Protein AF-A0A1V3ND07-F1 (afdb_monomer)

Nearest PDB structures (foldseek):
  7cxx-assembly1_A  TM=2.668E-01  e=5.457E+00  Aspergillus fumigatus Af293

Mean predicted aligned error: 9.43 Å

Structure (mmCIF, N/CA/C/O backbone):
data_AF-A0A1V3ND07-F1
#
_entry.id   AF-A0A1V3ND07-F1
#
loop_
_atom_site.group_PDB
_atom_site.id
_atom_site.type_symbol
_atom_site.label_atom_id
_atom_site.label_alt_id
_atom_site.label_comp_id
_atom_site.label_asym_id
_atom_site.label_entity_id
_atom_site.label_seq_id
_atom_site.pdbx_PDB_ins_code
_atom_site.Cartn_x
_atom_site.Cartn_y
_atom_site.Cartn_z
_atom_site.occupancy
_atom_site.B_iso_or_equiv
_atom_site.auth_seq_id
_atom_site.auth_comp_id
_atom_site.auth_asym_id
_atom_site.auth_atom_id
_atom_site.pdbx_PDB_model_num
ATOM 1 N N . MET A 1 1 ? -13.143 5.971 -3.296 1.00 67.56 1 MET A N 1
ATOM 2 C CA . MET A 1 1 ? -13.578 4.580 -3.568 1.00 67.56 1 MET A CA 1
ATOM 3 C C . MET A 1 1 ? -14.241 3.919 -2.355 1.00 67.56 1 MET A C 1
ATOM 5 O O . MET A 1 1 ? -15.403 3.571 -2.496 1.00 67.56 1 MET A O 1
ATOM 9 N N . PRO A 1 2 ? -13.620 3.812 -1.163 1.00 74.62 2 PRO A N 1
ATOM 10 C CA . PRO A 1 2 ? -14.270 3.187 0.005 1.00 74.62 2 PRO A CA 1
ATOM 11 C C . PRO A 1 2 ? -15.581 3.873 0.420 1.00 74.62 2 PRO A C 1
ATOM 13 O O . PRO A 1 2 ? -16.585 3.208 0.644 1.00 74.62 2 PRO A O 1
ATOM 16 N N . LEU A 1 3 ? -15.596 5.211 0.391 1.00 76.50 3 LEU A N 1
ATOM 17 C CA . LEU A 1 3 ? -16.788 6.024 0.652 1.00 76.50 3 LEU A CA 1
ATOM 18 C C . LEU A 1 3 ? -17.961 5.683 -0.283 1.00 76.50 3 LEU A C 1
ATOM 20 O O . LEU A 1 3 ? -19.107 5.653 0.139 1.00 76.50 3 LEU A O 1
ATOM 24 N N . TYR A 1 4 ? -17.671 5.398 -1.555 1.00 83.31 4 TYR A N 1
ATOM 25 C CA . TYR A 1 4 ? -18.696 5.068 -2.543 1.00 83.31 4 TYR A CA 1
ATOM 26 C C . TYR A 1 4 ? -19.349 3.711 -2.261 1.00 83.31 4 TYR A C 1
ATOM 28 O O . TYR A 1 4 ? -20.565 3.589 -2.352 1.00 83.31 4 TYR A O 1
ATOM 36 N N . LEU A 1 5 ? -18.563 2.713 -1.847 1.00 82.94 5 LEU A N 1
ATOM 37 C CA . LEU A 1 5 ? -19.093 1.399 -1.474 1.00 82.94 5 LEU A CA 1
ATOM 38 C C . LEU A 1 5 ? -19.944 1.470 -0.202 1.00 82.94 5 LEU A C 1
ATOM 40 O O . LEU A 1 5 ? -21.016 0.877 -0.171 1.00 82.94 5 LEU A O 1
ATOM 44 N N . ALA A 1 6 ? -19.519 2.248 0.797 1.00 82.69 6 ALA A N 1
ATOM 45 C CA . ALA A 1 6 ? -20.292 2.444 2.025 1.00 82.69 6 ALA A CA 1
ATOM 46 C C . ALA A 1 6 ? -21.678 3.065 1.760 1.00 82.69 6 ALA A C 1
ATOM 48 O O . ALA A 1 6 ? -22.643 2.722 2.432 1.00 82.69 6 ALA A O 1
ATOM 49 N N . MET A 1 7 ? -21.801 3.932 0.745 1.00 86.88 7 MET A N 1
ATOM 50 C CA . MET A 1 7 ? -23.097 4.492 0.337 1.00 86.88 7 MET A CA 1
ATOM 51 C C . MET A 1 7 ? -24.001 3.476 -0.376 1.00 86.88 7 MET A C 1
ATOM 53 O O . MET A 1 7 ? -25.219 3.577 -0.273 1.00 86.88 7 MET A O 1
ATOM 57 N N . LEU A 1 8 ? -23.429 2.518 -1.113 1.00 90.31 8 LEU A N 1
ATOM 58 C CA . LEU A 1 8 ? -24.200 1.518 -1.862 1.00 90.31 8 LEU A CA 1
ATOM 59 C C . LEU A 1 8 ? -24.714 0.369 -0.986 1.00 90.31 8 LEU A C 1
ATOM 61 O O . LEU A 1 8 ? -25.726 -0.243 -1.320 1.00 90.3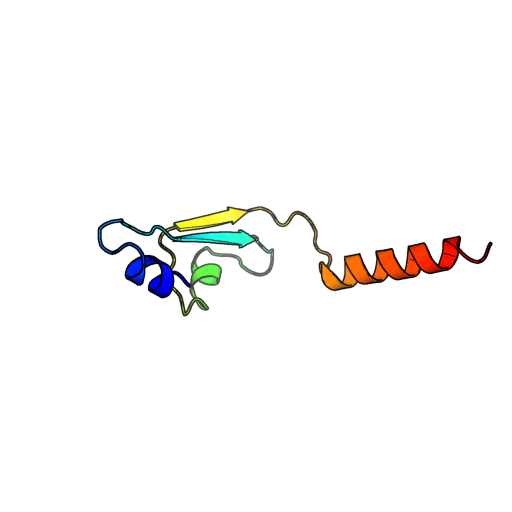1 8 LEU A O 1
ATOM 65 N N . VAL A 1 9 ? -24.013 0.052 0.103 1.00 88.62 9 VAL A N 1
ATOM 66 C CA . VAL A 1 9 ? -24.351 -1.055 1.010 1.00 88.62 9 VAL A CA 1
ATOM 67 C C . VAL A 1 9 ? -24.253 -0.612 2.476 1.00 88.62 9 VAL A C 1
ATOM 69 O O . VAL A 1 9 ? -23.358 -1.061 3.188 1.00 88.62 9 VAL A O 1
ATOM 72 N N . PRO A 1 10 ? -25.167 0.256 2.952 1.00 85.75 10 PRO A N 1
ATOM 73 C CA . PRO A 1 10 ? -25.067 0.863 4.284 1.00 85.75 10 PRO A CA 1
ATOM 74 C C . PRO A 1 10 ? -25.123 -0.154 5.435 1.00 85.75 10 PRO A C 1
ATOM 76 O O . PRO A 1 10 ? -24.547 0.090 6.490 1.00 85.75 10 PRO A O 1
ATOM 79 N N . ASP A 1 11 ? -25.748 -1.314 5.220 1.00 94.31 11 ASP A N 1
ATOM 80 C CA . ASP A 1 11 ? -25.881 -2.373 6.232 1.00 94.31 11 ASP A CA 1
ATOM 81 C C . ASP A 1 11 ? -24.679 -3.335 6.275 1.00 94.31 11 ASP A C 1
ATOM 83 O O . ASP A 1 11 ? -24.741 -4.393 6.907 1.00 94.31 11 ASP A O 1
ATOM 87 N N . ARG A 1 12 ? -23.591 -3.033 5.553 1.00 89.38 12 ARG A N 1
ATOM 88 C CA . ARG A 1 12 ? -22.392 -3.878 5.495 1.00 89.38 12 ARG A CA 1
ATOM 89 C C . ARG A 1 12 ? -21.143 -3.086 5.838 1.00 89.38 12 ARG A C 1
ATOM 91 O O . ARG A 1 12 ? -20.925 -1.985 5.343 1.00 89.38 12 ARG A O 1
ATOM 98 N N . GLU A 1 13 ? -20.267 -3.705 6.620 1.00 87.81 13 GLU A N 1
ATOM 99 C CA . GLU A 1 13 ? -18.947 -3.146 6.881 1.00 87.81 13 GLU A CA 1
ATOM 100 C C . GLU A 1 13 ? -18.043 -3.283 5.651 1.00 87.81 13 GLU A C 1
ATOM 102 O O . GLU A 1 13 ? -17.958 -4.339 5.016 1.00 87.81 13 GLU A O 1
ATOM 107 N N . VAL A 1 14 ? -17.342 -2.198 5.322 1.00 86.12 14 VAL A N 1
ATOM 108 C CA . VAL A 1 14 ? -16.366 -2.155 4.232 1.00 86.12 14 VAL A CA 1
ATOM 109 C C . VAL A 1 14 ? -14.970 -2.135 4.832 1.00 86.12 14 VAL A C 1
ATOM 111 O O . VAL A 1 14 ? -14.538 -1.126 5.384 1.00 86.12 14 VAL A O 1
ATOM 114 N N . ILE A 1 15 ? -14.233 -3.230 4.659 1.00 87.69 15 ILE A N 1
ATOM 115 C CA . ILE A 1 15 ? -12.806 -3.280 4.972 1.00 87.69 15 ILE A CA 1
ATOM 116 C C . ILE A 1 15 ? -11.984 -2.879 3.742 1.00 87.69 15 ILE A C 1
ATOM 118 O O . ILE A 1 15 ? -12.282 -3.265 2.613 1.00 87.69 15 ILE A O 1
ATOM 122 N N . SER A 1 16 ? -10.929 -2.097 3.956 1.00 87.31 16 SER A N 1
ATOM 123 C CA . SER A 1 16 ? -10.002 -1.665 2.908 1.00 87.31 16 SER A CA 1
ATOM 124 C C . SER A 1 16 ? -8.598 -2.177 3.211 1.00 87.31 16 SER A C 1
ATOM 126 O O . SER A 1 16 ? -8.054 -1.951 4.293 1.00 87.31 16 SER A O 1
ATOM 128 N N . LEU A 1 17 ? -8.025 -2.876 2.235 1.00 88.81 17 LEU A N 1
ATOM 129 C CA . LEU A 1 17 ? -6.685 -3.447 2.279 1.00 88.81 17 LEU A CA 1
ATOM 130 C C . LEU A 1 17 ? -5.802 -2.723 1.267 1.00 88.81 17 LEU A C 1
ATOM 132 O O . LEU A 1 17 ? -6.202 -2.546 0.115 1.00 88.81 17 LEU A O 1
ATOM 136 N N . ARG A 1 18 ? -4.592 -2.349 1.680 1.00 86.62 18 ARG A N 1
ATOM 137 C CA . ARG A 1 18 ? -3.578 -1.794 0.782 1.00 86.62 18 ARG A CA 1
ATOM 138 C C . ARG A 1 18 ? -2.364 -2.702 0.694 1.00 86.62 18 ARG A C 1
ATOM 140 O O . ARG A 1 18 ? -1.794 -3.067 1.716 1.00 86.62 18 ARG A O 1
ATOM 147 N N . PHE A 1 19 ? -1.916 -2.972 -0.526 1.00 88.56 19 PHE A N 1
ATOM 148 C CA . PHE A 1 19 ? -0.630 -3.611 -0.781 1.00 88.56 19 PHE A CA 1
ATOM 149 C C . PHE A 1 19 ? 0.476 -2.560 -0.839 1.00 88.56 19 PHE A C 1
ATOM 151 O O . PHE A 1 19 ? 0.348 -1.535 -1.514 1.00 88.56 19 PHE A O 1
ATOM 158 N N . MET A 1 20 ? 1.551 -2.811 -0.102 1.00 87.38 20 MET A N 1
ATOM 159 C CA . MET A 1 20 ? 2.705 -1.931 0.005 1.00 87.38 20 MET A CA 1
ATOM 160 C C . MET A 1 20 ? 3.962 -2.704 -0.352 1.00 87.38 20 MET A C 1
ATOM 162 O O . MET A 1 20 ? 4.300 -3.691 0.299 1.00 87.38 20 MET A O 1
ATOM 166 N N . GLU A 1 21 ? 4.662 -2.267 -1.390 1.00 88.69 21 GLU A N 1
ATOM 167 C CA . GLU A 1 21 ? 5.956 -2.846 -1.725 1.00 88.69 21 GLU A CA 1
ATOM 168 C C . GLU A 1 21 ? 7.027 -2.315 -0.778 1.00 88.69 21 GLU A C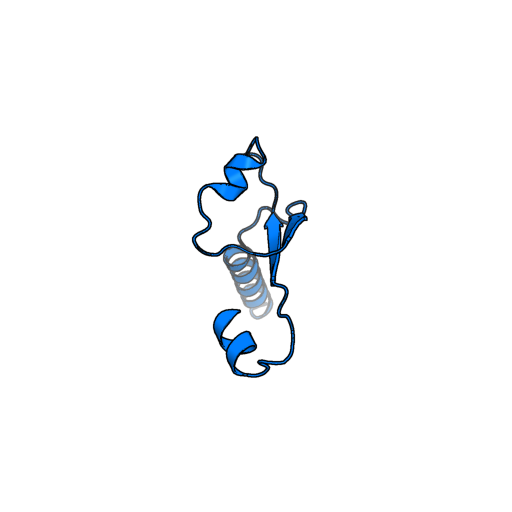 1
ATOM 170 O O . GLU A 1 21 ? 7.165 -1.106 -0.585 1.00 88.69 21 GLU A O 1
ATOM 175 N N . VAL A 1 22 ? 7.796 -3.231 -0.196 1.00 88.06 22 VAL A N 1
ATOM 176 C CA . VAL A 1 22 ? 8.956 -2.888 0.621 1.00 88.06 22 VAL A CA 1
ATOM 177 C C . VAL A 1 22 ? 10.106 -2.504 -0.302 1.00 88.06 22 VAL A C 1
ATOM 179 O O . VAL A 1 22 ? 10.514 -3.296 -1.157 1.00 88.06 22 VAL A O 1
ATOM 182 N N . THR A 1 23 ? 10.644 -1.302 -0.109 1.00 84.88 23 THR A N 1
ATOM 183 C CA . THR A 1 23 ? 11.781 -0.780 -0.874 1.00 84.88 23 THR A CA 1
ATOM 184 C C . THR A 1 23 ? 12.987 -0.551 0.038 1.00 84.88 23 THR A C 1
ATOM 186 O O . THR A 1 2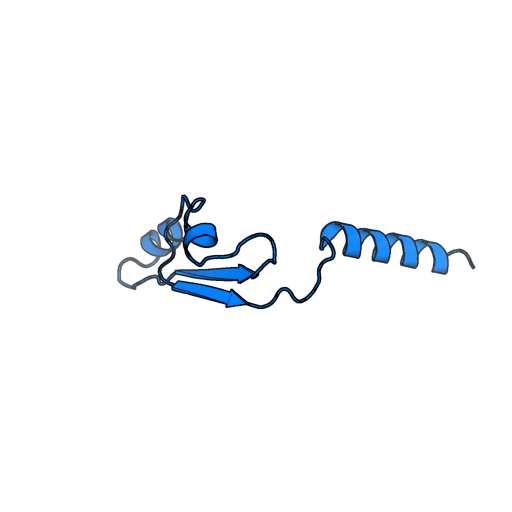3 ? 12.855 -0.525 1.261 1.00 84.88 23 THR A O 1
ATOM 189 N N . LYS A 1 24 ? 14.190 -0.430 -0.536 1.00 84.56 24 LYS A N 1
ATOM 190 C CA . LYS A 1 24 ? 15.430 -0.271 0.253 1.00 84.56 24 LYS A CA 1
ATOM 191 C C . LYS A 1 24 ? 15.580 1.133 0.838 1.00 84.56 24 LYS A C 1
ATOM 193 O O . LYS A 1 24 ? 16.329 1.331 1.791 1.00 84.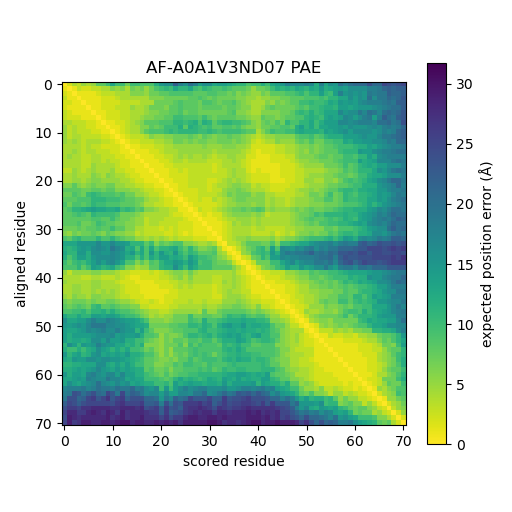56 24 LYS A O 1
ATOM 198 N N . GLU A 1 25 ? 14.891 2.099 0.249 1.00 85.44 25 GLU A N 1
ATOM 199 C CA . GLU A 1 25 ? 14.954 3.513 0.604 1.00 85.44 25 GLU A CA 1
ATOM 200 C C . GLU A 1 25 ? 14.179 3.799 1.898 1.00 85.44 25 GLU A C 1
ATOM 202 O O . GLU A 1 25 ? 14.511 4.743 2.609 1.00 85.44 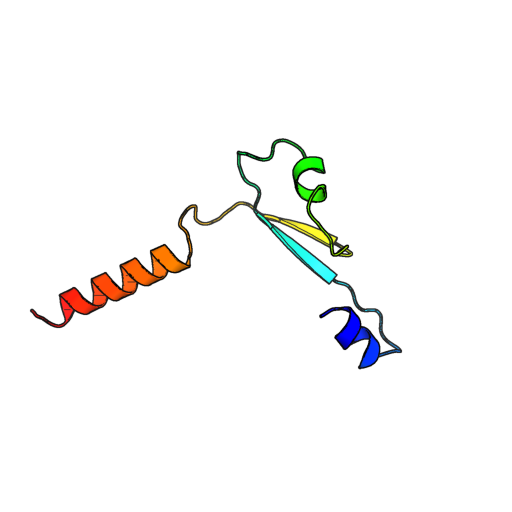25 GLU A O 1
ATOM 207 N N . ARG A 1 26 ? 13.192 2.954 2.227 1.00 85.94 26 ARG A N 1
ATOM 208 C CA . ARG A 1 26 ? 12.362 3.041 3.433 1.00 85.94 26 ARG A CA 1
ATOM 209 C C . ARG A 1 26 ? 12.831 2.016 4.462 1.00 85.94 26 ARG A C 1
ATOM 211 O O . ARG A 1 26 ? 12.719 0.807 4.254 1.00 85.94 26 ARG A O 1
ATOM 218 N N . LYS A 1 27 ? 13.382 2.508 5.565 1.00 85.12 27 LYS A N 1
ATOM 219 C CA . LYS A 1 27 ? 14.104 1.745 6.592 1.00 85.12 27 LYS A CA 1
ATOM 220 C C . LYS A 1 27 ? 13.249 1.403 7.805 1.00 85.12 27 LYS A C 1
ATOM 222 O O . LYS A 1 27 ? 13.645 0.541 8.587 1.00 85.12 27 LYS A O 1
ATOM 227 N N . SER A 1 28 ? 12.106 2.059 7.978 1.00 86.25 28 SER A N 1
ATOM 228 C CA . SER A 1 28 ? 11.207 1.822 9.104 1.00 86.25 28 SER A CA 1
ATOM 229 C C . SER A 1 28 ? 9.753 1.691 8.651 1.00 86.25 28 SER A C 1
ATOM 231 O O . SER A 1 28 ? 9.388 2.131 7.564 1.00 86.25 28 SER A O 1
ATOM 233 N N . ALA A 1 29 ? 8.903 1.093 9.492 1.00 79.56 29 ALA A N 1
ATOM 234 C CA . ALA A 1 29 ? 7.463 1.036 9.236 1.00 79.56 29 ALA A CA 1
ATOM 235 C C . ALA A 1 29 ? 6.834 2.442 9.158 1.00 79.56 29 ALA A C 1
ATOM 237 O O . ALA A 1 29 ? 5.890 2.639 8.397 1.00 79.56 29 ALA A O 1
ATOM 238 N N . ALA A 1 30 ? 7.377 3.417 9.898 1.00 83.38 30 ALA A N 1
ATOM 239 C CA . ALA A 1 30 ? 6.889 4.795 9.900 1.00 83.38 30 ALA A CA 1
ATOM 240 C C . ALA A 1 30 ? 7.052 5.470 8.528 1.00 83.38 30 ALA A C 1
ATOM 242 O O . ALA A 1 30 ? 6.152 6.183 8.093 1.00 83.38 30 ALA A O 1
ATOM 243 N N . ASP A 1 31 ? 8.109 5.137 7.786 1.00 84.88 31 ASP A N 1
ATOM 244 C CA . ASP A 1 31 ? 8.387 5.671 6.443 1.00 84.88 31 ASP A CA 1
ATOM 245 C C . ASP A 1 31 ? 7.284 5.307 5.423 1.00 84.88 31 ASP A C 1
ATOM 247 O O . ASP A 1 31 ? 7.155 5.913 4.357 1.00 84.88 31 ASP A O 1
ATOM 251 N N . TYR A 1 32 ? 6.483 4.282 5.727 1.00 80.44 32 TYR A N 1
ATOM 252 C CA . TYR A 1 32 ? 5.329 3.871 4.929 1.00 80.44 32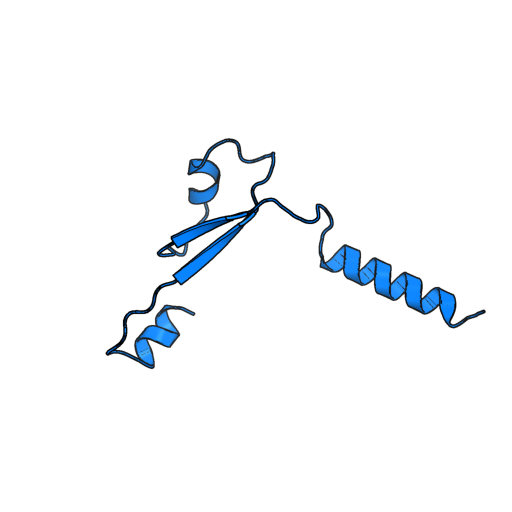 TYR A CA 1
ATOM 253 C C . TYR A 1 32 ? 4.028 4.559 5.366 1.00 80.44 32 TYR A C 1
ATOM 255 O O . TYR A 1 32 ? 3.054 4.508 4.624 1.00 80.44 32 TYR A O 1
ATOM 263 N N . LEU A 1 33 ? 4.003 5.215 6.528 1.00 79.12 33 LEU A N 1
ATOM 264 C CA . LEU A 1 33 ? 2.829 5.892 7.087 1.00 79.12 33 LEU A CA 1
ATOM 265 C C . LEU A 1 33 ? 2.801 7.398 6.774 1.00 79.12 33 LEU A C 1
ATOM 267 O O . LEU A 1 33 ? 1.719 7.975 6.711 1.00 79.12 33 LEU A O 1
ATOM 271 N N . GLU A 1 34 ? 3.956 8.025 6.523 1.00 67.06 34 GLU A N 1
ATOM 272 C CA . GLU A 1 34 ? 4.108 9.490 6.407 1.00 67.06 34 GLU A CA 1
ATOM 273 C C . GLU A 1 34 ? 3.370 10.157 5.227 1.00 67.06 34 GLU A C 1
ATOM 275 O O . GLU A 1 34 ? 3.214 11.372 5.222 1.00 67.06 34 GLU A O 1
ATOM 280 N N . ASN A 1 35 ? 2.877 9.405 4.236 1.00 63.91 35 ASN A N 1
ATOM 281 C CA . ASN A 1 35 ? 2.328 9.968 2.990 1.00 63.91 35 ASN A CA 1
ATOM 282 C C . ASN A 1 35 ? 0.951 9.406 2.607 1.00 63.91 35 ASN A C 1
ATOM 284 O O . ASN A 1 35 ? 0.652 9.198 1.425 1.00 63.91 35 ASN A O 1
ATOM 288 N N . HIS A 1 36 ? 0.116 9.048 3.582 1.00 62.66 36 HIS A N 1
ATOM 289 C CA . HIS A 1 36 ? -1.176 8.418 3.303 1.00 62.66 36 HIS A CA 1
ATOM 290 C C . HIS A 1 36 ? -2.349 9.288 3.743 1.00 62.66 36 HIS A C 1
ATOM 292 O O . HIS A 1 36 ? -2.836 9.181 4.859 1.00 62.66 36 HIS A O 1
ATOM 298 N N . GLU A 1 37 ? -2.858 10.090 2.800 1.00 62.34 37 GLU A N 1
ATOM 299 C CA . GLU A 1 37 ? -4.112 10.849 2.952 1.00 62.34 37 GLU A CA 1
ATOM 300 C C . GLU A 1 37 ? -5.342 9.944 3.145 1.00 62.34 37 GLU A C 1
ATOM 302 O O . GLU A 1 37 ? -6.381 10.385 3.627 1.00 62.34 37 GLU A O 1
ATOM 307 N N . GLN A 1 38 ? -5.241 8.662 2.779 1.00 65.94 38 GLN A N 1
ATOM 308 C CA . GLN A 1 38 ? -6.311 7.684 2.948 1.00 65.94 38 GLN A CA 1
ATOM 309 C C . GLN A 1 38 ? -5.887 6.583 3.913 1.00 65.94 38 GLN A C 1
ATOM 311 O O . GLN A 1 38 ? -5.106 5.686 3.567 1.00 65.94 38 GLN A O 1
ATOM 316 N N . ALA A 1 39 ? -6.463 6.634 5.112 1.00 71.12 39 ALA A N 1
ATOM 317 C CA . ALA A 1 39 ? -6.408 5.545 6.069 1.00 71.12 39 ALA A CA 1
ATOM 318 C C . ALA A 1 39 ? -7.044 4.291 5.446 1.00 71.12 39 ALA A C 1
ATOM 320 O O . ALA A 1 39 ? -8.193 4.302 5.000 1.00 71.12 39 ALA A O 1
ATOM 321 N N . HIS A 1 40 ? -6.263 3.217 5.377 1.00 84.19 40 HIS A N 1
ATOM 322 C CA . HIS A 1 40 ? -6.759 1.881 5.068 1.00 84.19 40 HIS A CA 1
ATOM 323 C C . HIS A 1 40 ? -6.846 1.097 6.372 1.00 84.19 40 HIS A C 1
ATOM 325 O O . HIS A 1 40 ? -6.060 1.338 7.286 1.00 84.19 40 HIS A O 1
ATOM 331 N N . HIS A 1 41 ? -7.778 0.152 6.455 1.00 87.44 41 HIS A N 1
ATOM 332 C CA . HIS A 1 41 ? -7.938 -0.666 7.658 1.00 87.44 41 HIS A CA 1
ATOM 333 C C . HIS A 1 41 ? -6.747 -1.608 7.859 1.00 87.44 41 HIS A C 1
ATOM 335 O O . HIS A 1 41 ? -6.345 -1.868 8.989 1.00 87.44 41 HIS A O 1
ATOM 341 N N . VAL A 1 42 ? -6.177 -2.118 6.761 1.00 88.81 42 VAL A N 1
ATOM 342 C CA . VAL A 1 42 ? -5.059 -3.065 6.791 1.00 88.81 42 VAL A CA 1
ATOM 343 C C . VAL A 1 42 ? -4.013 -2.686 5.746 1.00 88.81 42 VAL A C 1
ATOM 345 O O . VAL A 1 42 ? -4.342 -2.349 4.605 1.00 88.81 42 VAL A O 1
ATOM 348 N N . LEU A 1 43 ? -2.740 -2.790 6.131 1.00 88.12 43 LEU A N 1
ATOM 349 C CA . LEU A 1 43 ? -1.587 -2.654 5.244 1.00 88.12 43 LEU A CA 1
ATOM 350 C C . LEU A 1 43 ? -0.891 -4.012 5.110 1.00 88.12 43 LEU A C 1
ATOM 352 O O . LEU A 1 43 ? -0.532 -4.630 6.111 1.00 88.12 43 LEU A O 1
ATOM 356 N N . TRP A 1 44 ? -0.682 -4.466 3.877 1.00 90.25 44 TRP A N 1
ATOM 357 C CA . TRP A 1 44 ? 0.045 -5.694 3.569 1.00 90.25 44 TRP A CA 1
ATOM 358 C C . TRP A 1 44 ? 1.371 -5.361 2.897 1.00 90.25 44 TRP A C 1
ATOM 360 O O . TRP A 1 44 ? 1.412 -4.946 1.738 1.00 90.25 44 TRP A O 1
ATOM 370 N N . PHE A 1 45 ? 2.467 -5.624 3.604 1.00 89.06 45 PHE A N 1
ATOM 371 C CA . PHE A 1 45 ? 3.818 -5.452 3.082 1.00 89.06 45 PHE A CA 1
ATOM 372 C C . PHE A 1 45 ? 4.248 -6.652 2.240 1.00 89.06 45 PHE A C 1
ATOM 374 O O . PHE A 1 45 ? 4.223 -7.797 2.692 1.00 89.06 45 PHE A O 1
ATOM 381 N N . THR A 1 46 ? 4.648 -6.391 1.002 1.00 87.38 46 THR A N 1
ATOM 382 C CA . THR A 1 46 ? 5.092 -7.406 0.043 1.00 87.38 46 THR A CA 1
ATOM 383 C C . THR A 1 46 ? 6.505 -7.097 -0.428 1.00 87.38 46 THR A C 1
ATOM 385 O O . THR A 1 46 ? 6.929 -5.941 -0.469 1.00 87.38 46 THR A O 1
ATOM 388 N N . ARG A 1 47 ? 7.268 -8.136 -0.777 1.00 85.56 47 ARG A N 1
ATOM 389 C CA . ARG A 1 47 ? 8.538 -7.930 -1.478 1.00 85.56 47 ARG A CA 1
ATOM 390 C C . ARG A 1 47 ? 8.236 -7.436 -2.887 1.00 85.56 47 ARG A C 1
ATOM 392 O O . ARG A 1 47 ? 7.391 -8.018 -3.562 1.00 85.56 47 ARG A O 1
ATOM 399 N N . ARG A 1 48 ? 8.977 -6.426 -3.334 1.00 81.75 48 ARG A N 1
ATOM 400 C CA . ARG A 1 48 ? 8.940 -5.978 -4.725 1.00 81.75 48 ARG A CA 1
ATOM 401 C C . ARG A 1 48 ? 9.403 -7.114 -5.640 1.00 81.75 48 ARG A C 1
ATOM 403 O O . ARG A 1 48 ? 10.502 -7.642 -5.460 1.00 81.75 48 ARG A O 1
ATOM 410 N N . THR A 1 49 ? 8.552 -7.515 -6.580 1.00 81.56 49 THR A N 1
ATOM 411 C CA . THR A 1 49 ? 8.807 -8.651 -7.485 1.00 81.56 49 THR A CA 1
ATOM 412 C C . THR A 1 49 ? 9.609 -8.248 -8.718 1.00 81.56 49 THR A C 1
ATOM 414 O O . THR A 1 49 ? 10.368 -9.065 -9.233 1.00 81.56 49 THR A O 1
ATOM 417 N N . SER A 1 50 ? 9.496 -6.990 -9.158 1.00 78.38 50 SER A N 1
ATOM 418 C CA . SER A 1 50 ? 10.296 -6.425 -10.245 1.00 78.38 50 SER A CA 1
ATOM 419 C C . SER A 1 50 ? 10.743 -4.993 -9.927 1.00 78.38 50 SER A C 1
ATOM 421 O O . SER A 1 50 ? 9.919 -4.175 -9.509 1.00 78.38 50 SER A O 1
ATOM 423 N N . PRO A 1 51 ? 12.034 -4.660 -10.112 1.00 73.94 51 PRO A N 1
ATOM 424 C CA . PRO A 1 51 ? 12.525 -3.293 -9.974 1.00 73.94 51 PRO A CA 1
ATOM 425 C C . PRO A 1 51 ? 12.172 -2.409 -11.178 1.00 73.94 51 PRO A C 1
ATOM 427 O O . PRO A 1 51 ? 12.274 -1.187 -11.068 1.00 73.94 51 PRO A O 1
ATOM 430 N N . ASP A 1 52 ? 11.774 -3.004 -12.304 1.00 79.19 52 ASP A N 1
ATOM 431 C CA . ASP A 1 52 ? 11.424 -2.263 -13.510 1.00 79.19 52 ASP A CA 1
ATOM 432 C C . ASP A 1 52 ? 10.109 -1.502 -13.328 1.00 79.19 52 ASP A C 1
ATOM 434 O O . ASP A 1 52 ? 9.162 -1.993 -12.709 1.00 79.19 52 ASP A O 1
ATOM 438 N N . ASP A 1 53 ? 10.049 -0.301 -13.900 1.00 81.00 53 ASP A N 1
ATOM 439 C CA . ASP A 1 53 ? 8.784 0.397 -14.082 1.00 81.00 53 ASP A CA 1
ATOM 440 C C . ASP A 1 53 ? 7.900 -0.430 -15.040 1.00 81.00 53 ASP A C 1
ATOM 442 O O . ASP A 1 53 ? 8.365 -0.822 -16.119 1.00 81.00 53 ASP A O 1
ATOM 446 N N . PRO A 1 54 ? 6.650 -0.748 -14.659 1.00 81.38 54 PRO A N 1
ATOM 447 C CA . PRO A 1 54 ? 5.790 -1.618 -15.453 1.00 81.38 54 PRO A CA 1
ATOM 448 C C . PRO A 1 54 ? 5.466 -1.026 -16.831 1.00 81.38 54 PRO A C 1
ATOM 450 O O . PRO A 1 54 ? 5.349 -1.782 -17.796 1.00 81.38 54 PRO A O 1
ATOM 453 N N . CYS A 1 55 ? 5.373 0.300 -16.956 1.00 87.00 55 CYS A N 1
ATOM 454 C CA . CYS A 1 55 ? 5.144 0.971 -18.233 1.00 87.00 55 CYS A CA 1
ATOM 455 C C . CYS A 1 55 ? 6.384 0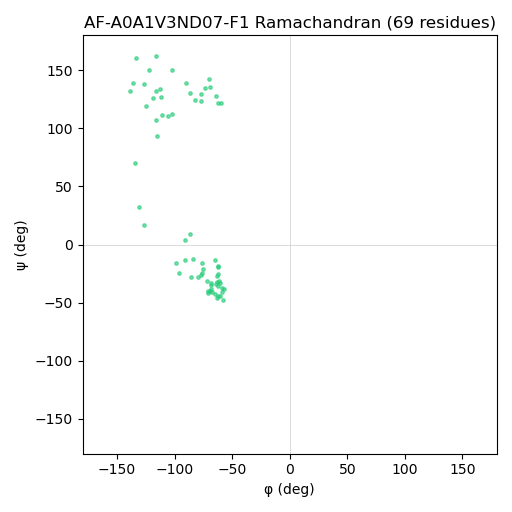.876 -19.127 1.00 87.00 55 CYS A C 1
ATOM 457 O O . CYS A 1 55 ? 6.257 0.577 -20.314 1.00 87.00 55 CYS A O 1
ATOM 459 N N . GLU A 1 56 ? 7.584 1.048 -18.569 1.00 89.75 56 GLU A N 1
ATOM 460 C CA . GLU A 1 56 ? 8.838 0.878 -19.319 1.00 89.75 56 GLU A CA 1
ATOM 461 C C . GLU A 1 56 ? 9.094 -0.581 -19.718 1.00 89.75 56 GLU A C 1
ATOM 463 O O . GLU A 1 56 ? 9.572 -0.869 -20.820 1.00 89.75 56 GLU A O 1
ATOM 468 N N . ALA A 1 57 ? 8.770 -1.537 -18.845 1.00 85.75 57 ALA A N 1
ATOM 469 C CA . ALA A 1 57 ? 8.816 -2.958 -19.180 1.00 85.75 57 ALA A CA 1
ATOM 470 C C . ALA A 1 57 ? 7.854 -3.281 -20.336 1.00 85.75 57 ALA A C 1
ATOM 472 O O . ALA A 1 57 ? 8.243 -3.947 -21.298 1.00 85.75 57 ALA A O 1
ATOM 473 N N . PHE A 1 58 ? 6.632 -2.747 -20.281 1.00 87.62 58 PHE A N 1
ATOM 474 C CA . PHE A 1 58 ? 5.634 -2.918 -21.333 1.00 87.62 58 PHE A CA 1
ATOM 475 C C . PHE A 1 58 ? 6.062 -2.267 -22.655 1.00 87.62 58 PHE A C 1
ATOM 477 O O . PHE A 1 58 ? 5.967 -2.884 -23.717 1.00 87.62 58 PHE A O 1
ATOM 484 N N . ARG A 1 59 ? 6.623 -1.054 -22.605 1.00 90.25 59 ARG A N 1
ATOM 485 C CA . ARG A 1 59 ? 7.172 -0.368 -23.781 1.00 90.25 59 ARG A CA 1
ATOM 486 C C . ARG A 1 59 ? 8.266 -1.196 -24.461 1.00 90.25 59 ARG A C 1
ATOM 488 O O . ARG A 1 59 ? 8.203 -1.409 -25.671 1.00 90.25 59 ARG A O 1
ATOM 495 N N . ARG A 1 60 ? 9.227 -1.719 -23.690 1.00 89.50 60 ARG A N 1
ATOM 496 C CA . ARG A 1 60 ? 10.298 -2.592 -24.206 1.00 89.50 60 ARG A CA 1
ATOM 497 C C . ARG A 1 60 ? 9.747 -3.855 -24.874 1.00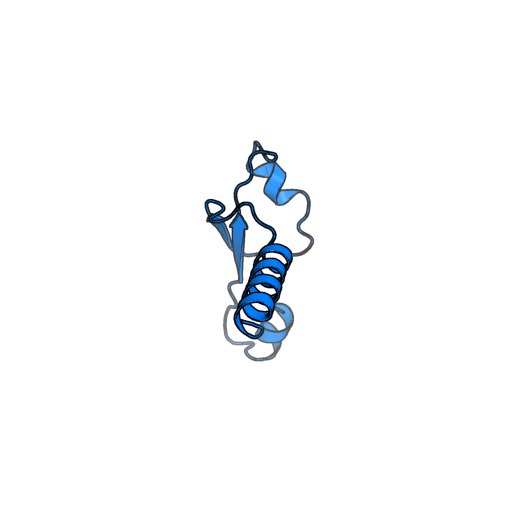 89.50 60 ARG A C 1
ATOM 499 O O . ARG A 1 60 ? 10.285 -4.288 -25.894 1.00 89.50 60 ARG A O 1
ATOM 506 N N . GLN A 1 61 ? 8.667 -4.431 -24.340 1.00 87.69 61 GLN A N 1
ATOM 507 C CA . GLN A 1 61 ? 7.993 -5.569 -24.973 1.00 87.69 61 GLN A CA 1
ATOM 508 C C . GLN A 1 61 ? 7.401 -5.202 -26.341 1.00 87.69 61 GLN A C 1
ATOM 510 O O . GLN A 1 61 ? 7.629 -5.933 -27.306 1.00 87.69 61 GLN A O 1
ATOM 515 N N . LEU A 1 62 ? 6.709 -4.062 -26.456 1.00 89.94 62 LEU A N 1
ATOM 516 C CA . LEU A 1 62 ? 6.136 -3.597 -27.727 1.00 89.94 62 LEU A CA 1
ATOM 517 C C . LEU A 1 62 ? 7.213 -3.336 -28.791 1.00 89.94 62 LEU A C 1
ATOM 519 O O . LEU A 1 62 ? 7.080 -3.777 -29.934 1.00 89.9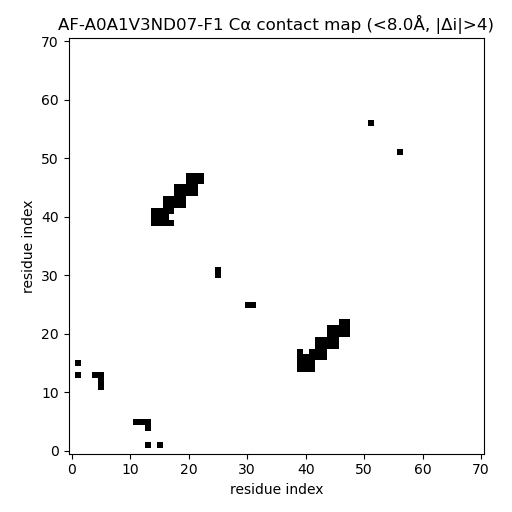4 62 LEU A O 1
ATOM 523 N N . GLU A 1 63 ? 8.309 -2.677 -28.411 1.00 90.12 63 GLU A N 1
ATOM 524 C CA . GLU A 1 63 ? 9.442 -2.421 -29.310 1.00 90.12 63 GLU A CA 1
ATOM 525 C C . GLU A 1 63 ? 10.096 -3.730 -29.797 1.00 90.12 63 GLU A C 1
ATOM 527 O O . GLU A 1 63 ? 10.504 -3.835 -30.957 1.00 90.12 63 GLU A O 1
ATOM 532 N N . GLY A 1 64 ? 10.161 -4.755 -28.940 1.00 81.62 64 GLY A N 1
ATOM 533 C CA . GLY A 1 64 ? 10.655 -6.086 -29.301 1.00 81.62 64 GLY A CA 1
ATOM 534 C C . GLY A 1 64 ? 9.740 -6.848 -30.266 1.00 81.62 64 GLY A C 1
ATOM 535 O O . GLY A 1 64 ? 10.233 -7.586 -31.120 1.00 81.62 64 GLY A O 1
ATOM 536 N N . MET A 1 65 ? 8.422 -6.651 -30.177 1.00 78.75 65 MET A N 1
ATOM 537 C CA . MET A 1 65 ? 7.454 -7.250 -31.107 1.00 78.75 65 MET A CA 1
ATOM 538 C C . MET A 1 65 ? 7.526 -6.612 -32.499 1.00 78.75 65 MET A C 1
ATOM 540 O O . MET A 1 65 ? 7.496 -7.332 -33.495 1.00 78.75 65 MET A O 1
ATOM 544 N N . GLY A 1 66 ? 7.699 -5.287 -32.580 1.00 66.06 66 GLY A N 1
ATOM 545 C CA . GLY A 1 66 ? 7.830 -4.571 -33.856 1.00 66.06 66 GLY A CA 1
ATOM 546 C C . GLY A 1 66 ? 9.067 -4.966 -34.673 1.00 66.06 66 GLY A C 1
ATOM 547 O O . GLY A 1 66 ? 9.037 -4.906 -35.898 1.00 66.06 66 GLY A O 1
ATOM 548 N N . LYS A 1 67 ? 10.138 -5.432 -34.017 1.00 59.22 67 LYS A N 1
ATOM 549 C CA . LYS A 1 67 ? 11.362 -5.900 -34.691 1.00 59.22 67 LYS A CA 1
ATOM 550 C C . LYS A 1 67 ? 11.237 -7.294 -35.317 1.00 59.22 67 LYS A C 1
ATOM 552 O O . LYS A 1 67 ? 11.937 -7.562 -36.280 1.00 59.22 67 LYS A O 1
ATOM 557 N N . ARG A 1 68 ? 10.346 -8.159 -34.811 1.00 57.47 68 ARG A N 1
ATOM 558 C CA . ARG A 1 68 ? 10.120 -9.521 -35.348 1.00 57.47 68 ARG A CA 1
ATOM 559 C C . ARG A 1 68 ? 9.161 -9.579 -36.540 1.00 57.47 68 ARG A C 1
ATOM 561 O O . ARG A 1 68 ? 9.054 -10.625 -37.159 1.00 57.47 68 ARG A O 1
ATOM 568 N N . GLY A 1 69 ? 8.428 -8.503 -36.824 1.00 56.28 69 GLY A N 1
ATOM 569 C CA . GLY A 1 69 ? 7.497 -8.433 -37.957 1.00 56.28 69 GLY A CA 1
ATOM 570 C C . GLY A 1 69 ? 8.109 -7.889 -39.252 1.00 56.28 69 GLY A C 1
ATOM 571 O O . GLY A 1 69 ? 7.366 -7.663 -40.200 1.00 56.28 69 GLY A O 1
ATOM 572 N N . ASN A 1 70 ? 9.418 -7.616 -39.270 1.00 52.22 70 ASN A N 1
ATOM 573 C CA . ASN A 1 70 ? 10.129 -6.983 -40.387 1.00 52.22 70 ASN A CA 1
ATOM 574 C C . ASN A 1 70 ? 11.354 -7.802 -40.859 1.00 52.22 70 ASN A C 1
ATOM 576 O O . ASN A 1 70 ? 12.221 -7.264 -41.546 1.00 52.22 70 ASN A O 1
ATOM 580 N N . GLU A 1 71 ? 11.416 -9.078 -40.464 1.00 44.59 71 GLU A N 1
ATOM 581 C CA . GLU A 1 71 ? 12.263 -10.153 -41.013 1.00 44.59 71 GLU A CA 1
ATOM 582 C C . GLU A 1 71 ? 11.354 -11.206 -41.659 1.00 44.59 71 GLU A C 1
ATOM 584 O O . GLU A 1 71 ? 11.775 -11.795 -42.679 1.00 44.59 71 GLU A O 1
#

pLDDT: mean 80.91, std 10.48, range [44.59, 94.31]

Secondary structure (DSSP, 8-state):
-HHHHHHH-TTS----EEEEEE-SS--SSGGGTTT-SS--SEEEEEE-S--S-HHHHHHHHHHHHHHHT--

Solvent-accessible surface area (backbone atoms only — not comparable to full-atom values): 4768 Å² total; per-residue (Å²): 108,72,70,58,51,45,71,76,39,73,93,49,90,83,85,41,78,40,84,38,70,60,52,91,89,52,87,50,76,63,68,74,56,78,81,57,94,67,87,57,80,39,80,44,82,38,79,63,88,65,92,67,56,69,67,60,53,49,50,55,51,54,58,55,53,62,61,69,77,77,117

Organism: NCBI:txid108003

Sequence (71 aa):
MPLYLAMLVPDREVISLRFMEVTKERKSAADYLENHEQAHHVLWFTRRTSPDDPCEAFRRQLEGMGKRGNE

Radius of gyration: 19.19 Å; Cα contacts (8 Å, |Δi|>4): 42; chains: 1; bounding box: 41×21×51 Å

Foldseek 3Di:
DQVVVCVVCVVDDDAFEEEDEDDPVDDDPVSVVPDDPDDGPYYHYDHDPDPDDPVVVVVVVVVVVVVVVPD